Protein AF-B0SQ28-F1 (afdb_monomer)

pLDDT: mean 72.91, std 12.64, range [40.41, 92.75]

InterPro domains:
  IPR021279 Protein of unknown function DUF2721 [PF11026] (33-147)

Secondary structure (DSSP, 8-state):
---S-HHHHHHHHHHHHHHHHHHHHHHHHHHHHHHHHHHHHHHHHHHHHHHHHHHHHHHHHHHHHHHHH--HHHHHHHHHHHHHHHHHHHHHHHHHHHHHHHHHHHHHTTT-HHHHHHHHHHHHHHHHHHHHHHHHHHHHHHHHHHHHHHHHHSS------

Sequence (161 aa):
MLKPTHIHFHNAIESIHHFLTSEQTLDHLTYNIPGLLFPAISLLMLGFTNRFFGLASLSRQLLAEYETSKSEVLAKQIHNLRFRISLILYSQSAGIFSLILCTCSLGMIPIYNLVAWIFFAISLFCMVVSLILALIEIHLSVNALDIETKSILESPTEIKS

Mean predicted aligned error: 13.81 Å

Foldseek 3Di:
DDDPDVPVVVVVVVVVVVVVVVVVVVVVVLVCVVVVVVVVLVVVVVVLVVVLVVLVVVLVVLVVVCVVPVDPVSVVLNVLSVVLSVLSVQLNVLLVVLVVLLVVLSVCCVPDVVVSVVSPVVSVVSNVVSVVSVVVSVVSVVVSVVVVVCVVVPPPPPPDD

Nearest PDB structures (foldseek):
  7jh6-assembly4_D  TM=5.920E-01  e=4.881E+00  synthetic construct
  5i6r-assembly1_A-2  TM=5.207E-01  e=5.797E+00  Homo sapiens
  5i6j-assembly1_A-2  TM=4.792E-01  e=6.139E+00  Homo sapiens
  8to0-assembly1_z4  TM=2.634E-01  e=5.797E+00  Mus musculus

Organism: Leptospira biflexa serovar Patoc (strain Patoc 1 / ATCC 23582 / Paris) (NCBI:txid456481)

Solvent-accessible surface area (backbone atoms only — not comparable to full-atom values): 8671 Å² total; per-residue (Å²): 142,84,78,94,64,68,62,66,55,52,54,51,50,53,52,50,51,54,51,55,50,54,53,54,52,53,55,52,48,64,64,39,48,66,69,52,46,55,58,51,52,50,51,52,51,49,57,54,48,55,51,50,52,53,52,53,51,50,49,51,52,52,48,58,52,28,77,73,65,68,43,71,66,47,54,53,51,49,53,54,51,52,54,50,54,50,45,53,51,52,19,49,54,35,36,53,50,14,52,50,36,35,52,51,16,64,72,30,45,90,79,40,52,72,60,14,54,52,35,36,52,53,12,52,52,37,34,52,53,15,51,51,42,46,51,54,44,50,55,53,52,53,53,54,50,54,53,53,52,46,57,63,72,67,50,70,78,78,73,88,125

Structure (mmCIF, N/CA/C/O backbone):
data_AF-B0SQ28-F1
#
_entry.id   AF-B0SQ28-F1
#
loop_
_atom_site.group_PDB
_atom_site.id
_atom_site.type_symbol
_atom_site.label_atom_id
_atom_site.label_alt_id
_atom_site.label_comp_id
_atom_site.label_asym_id
_atom_site.label_entity_id
_atom_site.label_seq_id
_atom_site.pdbx_PDB_ins_code
_atom_site.Cartn_x
_atom_site.Cartn_y
_atom_site.Cartn_z
_atom_site.occupancy
_atom_site.B_iso_or_equiv
_atom_site.auth_seq_id
_atom_site.auth_comp_id
_atom_site.auth_asym_id
_atom_site.auth_atom_id
_atom_site.pdbx_PDB_model_num
ATOM 1 N N . MET A 1 1 ? 2.457 37.156 -63.501 1.00 44.75 1 MET A N 1
ATOM 2 C CA . MET A 1 1 ? 2.534 35.681 -63.387 1.00 44.75 1 MET A CA 1
ATOM 3 C C . MET A 1 1 ? 3.897 35.303 -62.812 1.00 44.75 1 MET A C 1
ATOM 5 O O . MET A 1 1 ? 4.851 35.222 -63.570 1.00 44.75 1 MET A O 1
ATOM 9 N N . LEU A 1 2 ? 4.026 35.137 -61.490 1.00 43.22 2 LEU A N 1
ATOM 10 C CA . LEU A 1 2 ? 5.277 34.712 -60.841 1.00 43.22 2 LEU A CA 1
ATOM 11 C C . LEU A 1 2 ? 5.000 33.554 -59.865 1.00 43.22 2 LEU A C 1
ATOM 13 O O . LEU A 1 2 ? 4.453 33.736 -58.788 1.00 43.22 2 LEU A O 1
ATOM 17 N N . LYS A 1 3 ? 5.326 32.369 -60.390 1.00 44.06 3 LYS A N 1
ATOM 18 C CA . LYS A 1 3 ? 5.727 31.065 -59.832 1.00 44.06 3 LYS A CA 1
ATOM 19 C C . LYS A 1 3 ? 5.296 30.618 -58.406 1.00 44.06 3 LYS A C 1
ATOM 21 O O . LYS A 1 3 ? 5.698 31.228 -57.419 1.00 44.06 3 LYS A O 1
ATOM 26 N N . PRO A 1 4 ? 4.650 29.436 -58.278 1.00 51.38 4 PRO A N 1
ATOM 27 C CA . PRO A 1 4 ? 4.255 28.806 -57.015 1.00 51.38 4 PRO A CA 1
ATOM 28 C C . PRO A 1 4 ? 5.369 27.889 -56.467 1.00 51.38 4 PRO A C 1
ATOM 30 O O . PRO A 1 4 ? 5.210 26.675 -56.403 1.00 51.38 4 PRO A O 1
ATOM 33 N N . THR A 1 5 ? 6.543 28.431 -56.131 1.00 54.91 5 THR A N 1
ATOM 34 C CA . THR A 1 5 ? 7.692 27.604 -55.671 1.00 54.91 5 THR A CA 1
ATOM 35 C C . THR A 1 5 ? 8.062 27.832 -54.201 1.00 54.91 5 THR A C 1
ATOM 37 O O . THR A 1 5 ? 8.681 26.970 -53.589 1.00 54.91 5 THR A O 1
ATOM 40 N N . HIS A 1 6 ? 7.613 28.930 -53.585 1.00 53.38 6 HIS A N 1
ATOM 41 C CA . HIS A 1 6 ? 7.907 29.227 -52.175 1.00 53.38 6 HIS A CA 1
ATOM 42 C C . HIS A 1 6 ? 7.029 28.467 -51.163 1.00 53.38 6 HIS A C 1
ATOM 44 O O . HIS A 1 6 ? 7.444 28.281 -50.023 1.00 53.38 6 HIS A O 1
ATOM 50 N N . ILE A 1 7 ? 5.843 27.997 -51.567 1.00 56.00 7 ILE A N 1
ATOM 51 C CA . ILE A 1 7 ? 4.869 27.369 -50.653 1.00 56.00 7 ILE A CA 1
ATOM 52 C C . ILE A 1 7 ? 5.274 25.924 -50.310 1.00 56.00 7 ILE A C 1
ATOM 54 O O . ILE A 1 7 ? 5.192 25.509 -49.159 1.00 56.00 7 ILE A O 1
ATOM 58 N N . HIS A 1 8 ? 5.797 25.165 -51.278 1.00 53.38 8 HIS A N 1
ATOM 59 C CA . HIS A 1 8 ? 6.186 23.766 -51.054 1.00 53.38 8 HIS A CA 1
ATOM 60 C C . HIS A 1 8 ? 7.422 23.606 -50.153 1.00 53.38 8 HIS A C 1
ATOM 62 O O . HIS A 1 8 ? 7.521 22.617 -49.434 1.00 53.38 8 HIS A O 1
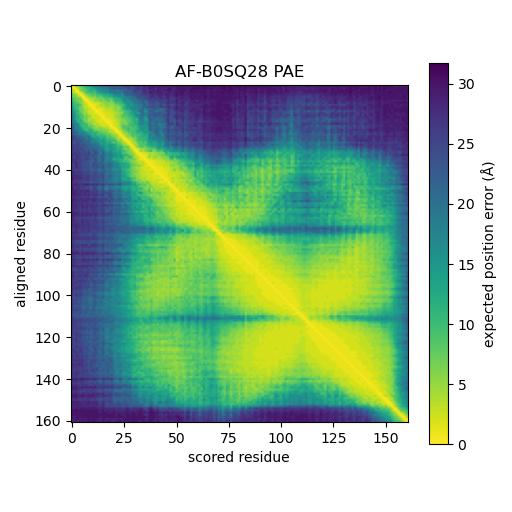ATOM 68 N N . PHE A 1 9 ? 8.341 24.577 -50.153 1.00 56.38 9 PHE A N 1
ATOM 69 C CA . PHE A 1 9 ? 9.532 24.546 -49.295 1.00 56.38 9 PHE A CA 1
ATOM 70 C C . PHE A 1 9 ? 9.202 24.905 -47.839 1.00 56.38 9 PHE A C 1
ATOM 72 O O . PHE A 1 9 ? 9.719 24.284 -46.915 1.00 56.38 9 PHE A O 1
ATOM 79 N N . HIS A 1 10 ? 8.285 25.855 -47.631 1.00 56.75 10 HIS A N 1
ATOM 80 C CA . HIS A 1 10 ? 7.817 26.237 -46.299 1.00 56.75 10 HIS A CA 1
ATOM 81 C C . HIS A 1 10 ? 7.076 25.085 -45.600 1.00 56.75 10 HIS A C 1
ATOM 83 O O . HIS A 1 10 ? 7.402 24.745 -44.466 1.00 56.75 10 HIS A O 1
ATOM 89 N N . ASN A 1 11 ? 6.185 24.394 -46.321 1.00 56.28 11 ASN A N 1
ATOM 90 C CA . ASN A 1 11 ? 5.445 23.244 -45.788 1.00 56.28 11 ASN A CA 1
ATOM 91 C C . ASN A 1 11 ? 6.359 22.042 -45.469 1.00 56.28 11 ASN A C 1
ATOM 93 O O . ASN A 1 11 ? 6.089 21.279 -44.541 1.00 56.28 11 ASN A O 1
ATOM 97 N N . ALA A 1 12 ? 7.452 21.868 -46.222 1.00 55.78 12 ALA A N 1
ATOM 98 C CA . ALA A 1 12 ? 8.451 20.835 -45.950 1.00 55.78 12 ALA A CA 1
ATOM 99 C C . ALA A 1 12 ? 9.264 21.141 -44.679 1.00 55.78 12 ALA A C 1
ATOM 101 O O . ALA A 1 12 ? 9.524 20.233 -43.893 1.00 55.78 12 ALA A O 1
ATOM 102 N N . ILE A 1 13 ? 9.611 22.412 -44.437 1.00 60.97 13 ILE A N 1
ATOM 103 C CA . ILE A 1 13 ? 10.293 22.842 -43.206 1.00 60.97 13 ILE A CA 1
ATOM 104 C C . ILE A 1 13 ? 9.373 22.724 -41.985 1.00 60.97 13 ILE A C 1
ATOM 106 O O . ILE A 1 13 ? 9.823 22.226 -40.955 1.00 60.97 13 ILE A O 1
ATOM 110 N N . GLU A 1 14 ? 8.092 23.092 -42.090 1.00 66.62 14 GLU A N 1
ATOM 111 C CA . GLU A 1 14 ? 7.127 22.860 -41.002 1.00 66.62 14 GLU A CA 1
ATOM 112 C C . GLU A 1 14 ? 6.936 21.369 -40.709 1.00 66.62 14 GLU A C 1
ATOM 114 O O . GLU A 1 14 ? 6.888 20.981 -39.545 1.00 66.62 14 GLU A O 1
ATOM 119 N N . SER A 1 15 ? 6.908 20.515 -41.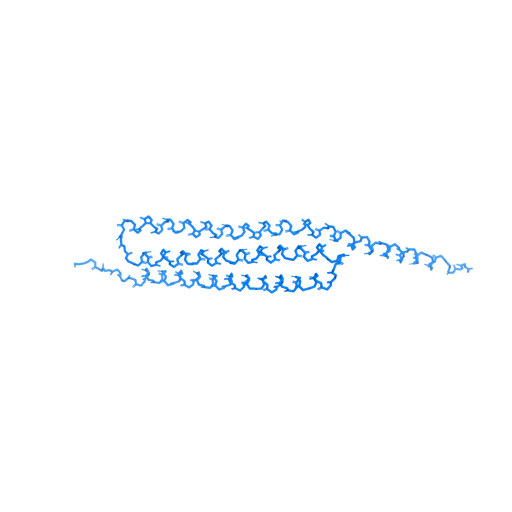737 1.00 59.00 15 SER A N 1
ATOM 120 C CA . SER A 1 15 ? 6.810 19.060 -41.552 1.00 59.00 15 SER A CA 1
ATOM 121 C C . SER A 1 15 ? 8.048 18.482 -40.856 1.00 59.00 15 SER A C 1
ATOM 123 O O . SER A 1 15 ? 7.910 17.621 -39.993 1.00 59.00 15 SER A O 1
ATOM 125 N N . ILE A 1 16 ? 9.250 18.981 -41.170 1.00 58.84 16 ILE A N 1
ATOM 126 C CA . ILE A 1 16 ? 10.503 18.585 -40.503 1.00 58.84 16 ILE A CA 1
ATOM 127 C C . ILE A 1 16 ? 10.549 19.115 -39.063 1.00 58.84 16 ILE A C 1
ATOM 129 O O . ILE A 1 16 ? 10.948 18.383 -38.163 1.00 58.84 16 ILE A O 1
ATOM 133 N N . HIS A 1 17 ? 10.093 20.345 -38.811 1.00 62.91 17 HIS A N 1
ATOM 134 C CA . HIS A 1 17 ? 9.992 20.901 -37.459 1.00 62.91 17 HIS A CA 1
ATOM 135 C C . HIS A 1 17 ? 8.971 20.131 -36.611 1.00 62.91 17 HIS A C 1
ATOM 137 O O . HIS A 1 17 ? 9.248 19.800 -35.462 1.00 62.91 17 HIS A O 1
ATOM 143 N N . HIS A 1 18 ? 7.817 19.772 -37.177 1.00 58.72 18 HIS A N 1
ATOM 144 C CA . HIS A 1 18 ? 6.808 18.947 -36.512 1.00 58.72 18 HIS A CA 1
ATOM 145 C C . HIS A 1 18 ? 7.320 17.519 -36.250 1.00 58.72 18 HIS A C 1
ATOM 147 O O . HIS A 1 18 ? 7.052 16.962 -35.188 1.00 58.72 18 HIS A O 1
ATOM 153 N N . PHE A 1 19 ? 8.114 16.951 -37.166 1.00 56.38 19 PHE A N 1
ATOM 154 C CA . PHE A 1 19 ? 8.765 15.647 -36.998 1.00 56.38 19 PHE A CA 1
ATOM 155 C C . PHE A 1 19 ? 9.840 15.676 -35.891 1.00 56.38 19 PHE A C 1
ATOM 157 O O . PHE A 1 19 ? 9.815 14.834 -34.995 1.00 56.38 19 PHE A O 1
ATOM 164 N N . LEU A 1 20 ? 10.699 16.704 -35.866 1.00 59.19 20 LEU A N 1
ATOM 165 C CA . LEU A 1 20 ? 11.704 16.922 -34.813 1.00 59.19 20 LEU A CA 1
ATOM 166 C C . LEU A 1 20 ? 11.066 17.209 -33.440 1.00 59.19 20 LEU A C 1
ATOM 168 O O . LEU A 1 20 ? 11.542 16.714 -32.423 1.00 59.19 20 LEU A O 1
ATOM 172 N N . THR A 1 21 ? 9.950 17.948 -33.403 1.00 59.72 21 THR A N 1
ATOM 173 C CA . THR A 1 21 ? 9.202 18.215 -32.159 1.00 59.72 21 THR A CA 1
ATOM 174 C C . THR A 1 21 ? 8.523 16.945 -31.638 1.00 59.72 21 THR A C 1
ATOM 176 O O . THR A 1 21 ? 8.490 16.732 -30.430 1.00 59.72 21 THR A O 1
ATOM 179 N N . SER A 1 22 ? 8.026 16.072 -32.526 1.00 57.56 22 SER A N 1
ATOM 180 C CA . SER A 1 22 ? 7.385 14.810 -32.131 1.00 57.56 22 SER A CA 1
ATOM 181 C C . SER A 1 22 ? 8.356 13.793 -31.512 1.00 57.56 22 SER A C 1
ATOM 183 O O . SER A 1 22 ? 8.000 13.163 -30.515 1.00 57.56 22 SER A O 1
ATOM 185 N N . GLU A 1 23 ? 9.599 13.700 -32.004 1.00 51.88 23 GLU A N 1
ATOM 186 C CA . GLU A 1 23 ? 10.660 12.904 -31.357 1.00 51.88 23 GLU A CA 1
ATOM 187 C C . GLU A 1 23 ? 11.074 13.510 -30.006 1.00 51.88 23 GLU A C 1
ATOM 189 O O . GLU A 1 23 ? 11.107 12.813 -28.992 1.00 51.88 23 GLU A O 1
ATOM 194 N N . GLN A 1 24 ? 11.260 14.833 -29.937 1.00 50.91 24 GLN A N 1
ATOM 195 C CA . GLN A 1 24 ? 11.687 15.509 -28.708 1.00 50.91 24 GLN A CA 1
ATOM 196 C C . GLN A 1 24 ? 10.616 15.485 -27.595 1.00 50.91 24 GLN A C 1
ATOM 198 O O . GLN A 1 24 ? 10.948 15.465 -26.405 1.00 50.91 24 GLN A O 1
ATOM 203 N N . THR A 1 25 ? 9.322 15.431 -27.944 1.00 53.03 25 THR A N 1
ATOM 204 C CA . THR A 1 25 ? 8.243 15.192 -26.967 1.00 53.03 25 THR A CA 1
ATOM 205 C C . THR A 1 25 ? 8.253 13.775 -26.396 1.00 53.03 25 THR A C 1
ATOM 207 O O . THR A 1 25 ? 7.900 13.598 -25.227 1.00 53.03 25 THR A O 1
ATOM 210 N N . LEU A 1 26 ? 8.678 12.777 -27.178 1.00 53.56 26 LEU A N 1
ATOM 211 C CA . LEU A 1 26 ? 8.753 11.381 -26.742 1.00 53.56 26 LEU A CA 1
ATOM 212 C C . LEU A 1 26 ? 9.904 11.175 -25.736 1.00 53.56 26 LEU A C 1
ATOM 214 O O . LEU A 1 26 ? 9.734 10.487 -24.724 1.00 53.56 26 LEU A O 1
ATOM 218 N N . ASP A 1 27 ? 11.030 11.858 -25.952 1.00 55.06 27 ASP A N 1
ATOM 219 C CA . ASP A 1 27 ? 12.196 11.840 -25.057 1.00 55.06 27 ASP A CA 1
ATOM 220 C C . ASP A 1 27 ? 11.929 12.561 -23.726 1.00 55.06 27 ASP A C 1
ATOM 222 O O . ASP A 1 27 ? 12.255 12.049 -22.648 1.00 55.06 27 ASP A O 1
ATOM 226 N N . HIS A 1 28 ? 11.252 13.716 -23.766 1.00 51.19 28 HIS A N 1
ATOM 227 C CA . HIS A 1 28 ? 10.824 14.420 -22.553 1.00 51.19 28 HIS A CA 1
ATOM 228 C C . HIS A 1 28 ? 9.802 13.616 -21.738 1.00 51.19 28 HIS A C 1
ATOM 230 O O . HIS A 1 28 ? 9.871 13.619 -20.507 1.00 51.19 28 HIS A O 1
ATOM 236 N N . LEU A 1 29 ? 8.863 12.911 -22.384 1.00 54.41 29 LEU A N 1
ATOM 237 C CA . LEU A 1 29 ? 7.926 12.031 -21.676 1.00 54.41 29 LEU A CA 1
ATOM 238 C C . LEU A 1 29 ? 8.665 10.884 -20.976 1.00 54.41 29 LEU A C 1
ATOM 240 O O . LEU A 1 29 ? 8.390 10.606 -19.811 1.00 54.41 29 LEU A O 1
ATOM 244 N N . THR A 1 30 ? 9.631 10.264 -21.657 1.00 54.69 30 THR A N 1
ATOM 245 C CA . THR A 1 30 ? 10.391 9.116 -21.138 1.00 54.69 30 THR A CA 1
ATOM 246 C C . THR A 1 30 ? 11.188 9.470 -19.877 1.00 54.69 30 THR A C 1
ATOM 248 O O . THR A 1 30 ? 11.191 8.695 -18.920 1.00 54.69 30 THR A O 1
ATOM 251 N N . TYR A 1 31 ? 11.789 10.665 -19.815 1.00 55.06 31 TYR A N 1
ATOM 252 C CA . TYR A 1 31 ? 12.486 11.143 -18.611 1.00 55.06 31 TYR A CA 1
ATOM 253 C C . TYR A 1 31 ? 11.531 11.605 -17.496 1.00 55.06 31 TYR A C 1
ATOM 255 O O . TYR A 1 31 ? 11.841 11.484 -16.310 1.00 55.06 31 TYR A O 1
ATOM 263 N N . ASN A 1 32 ? 10.344 12.107 -17.847 1.00 58.12 32 ASN A N 1
ATOM 264 C CA . ASN A 1 32 ? 9.379 12.605 -16.867 1.00 58.12 32 ASN A CA 1
ATOM 265 C C . ASN A 1 32 ? 8.595 11.490 -16.157 1.00 58.12 32 ASN A C 1
ATOM 267 O O . ASN A 1 32 ? 8.169 11.698 -15.023 1.00 58.12 32 ASN A O 1
ATOM 271 N N . ILE A 1 33 ? 8.423 10.307 -16.764 1.00 67.12 33 ILE A N 1
ATOM 272 C CA . ILE A 1 33 ? 7.719 9.164 -16.147 1.00 67.12 33 ILE A CA 1
ATOM 273 C C . ILE A 1 33 ? 8.257 8.818 -14.742 1.00 67.12 33 ILE A C 1
ATOM 275 O O . ILE A 1 33 ? 7.448 8.773 -13.811 1.00 67.12 33 ILE A O 1
ATOM 279 N N . PRO A 1 34 ? 9.574 8.635 -14.509 1.00 64.38 34 PRO A N 1
ATOM 280 C CA . PRO A 1 34 ? 10.089 8.415 -13.154 1.00 64.38 34 PRO A CA 1
ATOM 281 C C . PRO A 1 34 ? 9.853 9.617 -12.219 1.00 64.38 34 PRO A C 1
ATOM 283 O O . PRO A 1 34 ? 9.552 9.423 -11.040 1.00 64.38 34 PRO A O 1
ATOM 286 N N . GLY A 1 35 ? 9.902 10.847 -12.745 1.00 67.69 35 GLY A N 1
ATOM 287 C CA . GLY A 1 35 ? 9.580 12.073 -12.001 1.00 67.69 35 GLY A CA 1
ATOM 288 C C . GLY A 1 35 ? 8.100 12.207 -11.608 1.00 67.69 35 GLY A C 1
ATOM 289 O O . GLY A 1 35 ? 7.794 12.848 -10.607 1.00 67.69 35 GLY A O 1
ATOM 290 N N . LEU A 1 36 ? 7.189 11.568 -12.348 1.00 66.31 36 LEU A N 1
ATOM 291 C CA . LEU A 1 36 ? 5.745 11.512 -12.081 1.00 66.31 36 LEU A CA 1
ATOM 292 C C . LEU A 1 36 ? 5.354 10.338 -11.169 1.00 66.31 36 LEU A C 1
ATOM 294 O O . LEU A 1 36 ? 4.417 10.456 -10.378 1.00 66.31 36 LEU A O 1
ATOM 298 N N . LEU A 1 37 ? 6.080 9.218 -11.235 1.00 67.75 37 LEU A N 1
ATOM 299 C CA . LEU A 1 37 ? 5.819 8.044 -10.400 1.00 67.75 37 LEU A CA 1
ATOM 300 C C . LEU A 1 37 ? 6.103 8.316 -8.921 1.00 67.75 37 LEU A C 1
ATOM 302 O O . LEU A 1 37 ? 5.293 7.958 -8.071 1.00 67.75 37 LEU A O 1
ATOM 306 N N . PHE A 1 38 ? 7.205 8.992 -8.592 1.00 66.81 38 PHE A N 1
ATOM 307 C CA . PHE A 1 38 ? 7.558 9.283 -7.199 1.00 66.81 38 PHE A CA 1
ATOM 308 C C . PHE A 1 38 ? 6.472 10.068 -6.421 1.00 66.81 38 PHE A C 1
ATOM 310 O O . PHE A 1 38 ? 6.071 9.623 -5.336 1.00 66.81 38 PHE A O 1
ATOM 317 N N . PRO A 1 39 ? 5.928 11.188 -6.943 1.00 69.06 39 PRO A N 1
ATOM 318 C CA . PRO A 1 39 ? 4.831 11.891 -6.287 1.00 69.06 39 PRO A CA 1
ATOM 319 C C . PRO A 1 39 ? 3.523 11.091 -6.293 1.00 69.06 39 PRO A C 1
ATOM 321 O O . PRO A 1 39 ? 2.824 11.105 -5.282 1.00 69.06 39 PRO A O 1
ATOM 324 N N . ALA A 1 40 ? 3.205 10.343 -7.357 1.00 70.50 40 ALA A N 1
ATOM 325 C CA . ALA A 1 40 ? 2.002 9.506 -7.400 1.00 70.50 40 ALA A CA 1
ATOM 326 C C . ALA A 1 40 ? 2.027 8.390 -6.339 1.00 70.50 40 ALA A C 1
ATOM 328 O O . ALA A 1 40 ? 1.038 8.184 -5.637 1.00 70.50 40 ALA A O 1
ATOM 329 N N . ILE A 1 41 ? 3.172 7.719 -6.169 1.00 72.94 41 ILE A N 1
ATOM 330 C CA . ILE A 1 41 ? 3.378 6.687 -5.143 1.00 72.94 41 ILE A CA 1
ATOM 331 C C . ILE A 1 41 ? 3.283 7.307 -3.747 1.00 72.94 41 ILE A C 1
ATOM 333 O O . ILE A 1 41 ? 2.631 6.740 -2.874 1.00 72.94 41 ILE A O 1
ATOM 337 N N . SER A 1 42 ? 3.862 8.493 -3.545 1.00 73.62 42 SER A N 1
ATOM 338 C CA . SER A 1 42 ? 3.785 9.223 -2.273 1.00 73.62 42 SER A CA 1
ATOM 339 C C . SER A 1 42 ? 2.349 9.629 -1.917 1.00 73.62 42 SER A C 1
ATOM 341 O O . SER A 1 42 ? 1.940 9.492 -0.765 1.00 73.62 42 SER A O 1
ATOM 343 N N . LEU A 1 43 ? 1.550 10.057 -2.901 1.00 73.81 43 LEU A N 1
ATOM 344 C CA . LEU A 1 43 ? 0.125 10.365 -2.723 1.00 73.81 43 LEU A CA 1
ATOM 345 C C . LEU A 1 43 ? -0.694 9.112 -2.388 1.00 73.81 43 LEU A C 1
ATOM 347 O O . LEU A 1 43 ? -1.544 9.143 -1.498 1.00 73.81 43 LEU A O 1
ATOM 351 N N . LEU A 1 44 ? -0.399 7.998 -3.064 1.00 69.44 44 LEU A N 1
ATOM 352 C CA . LEU A 1 44 ? -0.979 6.686 -2.778 1.00 69.44 44 LEU A CA 1
ATOM 353 C C . LEU A 1 44 ? -0.673 6.257 -1.337 1.00 69.44 44 LEU A C 1
ATOM 355 O O . LEU A 1 44 ? -1.584 5.923 -0.580 1.00 69.44 44 LEU A O 1
ATOM 359 N N . MET A 1 45 ? 0.598 6.335 -0.926 1.00 71.88 45 MET A N 1
ATOM 360 C CA . MET A 1 45 ? 1.022 6.053 0.448 1.00 71.88 45 MET A CA 1
ATOM 361 C C . MET A 1 45 ? 0.310 6.956 1.454 1.00 71.88 45 MET A C 1
ATOM 363 O O . MET A 1 45 ? -0.130 6.458 2.488 1.00 71.88 45 MET A O 1
ATOM 367 N N . LEU A 1 46 ? 0.147 8.249 1.161 1.00 73.19 46 LEU A N 1
ATOM 368 C CA . LEU A 1 46 ? -0.527 9.197 2.050 1.00 73.19 46 LEU A CA 1
ATOM 369 C C . LEU A 1 46 ? -2.006 8.843 2.257 1.00 73.19 46 LEU A C 1
ATOM 371 O O . LEU A 1 46 ? -2.480 8.852 3.391 1.00 73.19 46 LEU A O 1
ATOM 375 N N . GLY A 1 47 ? -2.724 8.462 1.197 1.00 69.25 47 GLY A N 1
ATOM 376 C CA . GLY A 1 47 ? -4.124 8.033 1.296 1.00 69.25 47 GLY A CA 1
ATOM 377 C C . GLY A 1 47 ? -4.308 6.806 2.195 1.00 69.25 47 GLY A C 1
ATOM 378 O O . GLY A 1 47 ? -5.170 6.789 3.078 1.00 69.25 47 GLY A O 1
ATOM 379 N N . PHE A 1 48 ? -3.446 5.802 2.037 1.00 65.06 48 PHE A N 1
ATOM 380 C CA . PHE A 1 48 ? -3.482 4.594 2.863 1.00 65.06 48 PHE A CA 1
ATOM 381 C C . PHE A 1 48 ? -2.985 4.824 4.294 1.00 65.06 48 PHE A C 1
ATOM 383 O O . PHE A 1 48 ? -3.550 4.275 5.241 1.00 65.06 48 PHE A O 1
ATOM 390 N N . THR A 1 49 ? -1.994 5.697 4.469 1.00 69.94 49 THR A N 1
ATOM 391 C CA . THR A 1 49 ? -1.482 6.113 5.780 1.00 69.94 49 THR A CA 1
ATOM 392 C C . THR A 1 49 ? -2.550 6.869 6.570 1.00 69.94 49 THR A C 1
ATOM 394 O O . THR A 1 49 ? -2.772 6.569 7.742 1.00 69.94 49 THR A O 1
ATOM 397 N N . ASN A 1 50 ? -3.293 7.773 5.925 1.00 73.06 50 ASN A N 1
ATOM 398 C CA . ASN A 1 50 ? -4.406 8.494 6.550 1.00 73.06 50 ASN A CA 1
ATOM 399 C C . ASN A 1 50 ? -5.505 7.537 7.033 1.00 73.06 50 ASN A C 1
ATOM 401 O O . ASN A 1 50 ? -6.011 7.676 8.148 1.00 73.06 50 ASN A O 1
ATOM 405 N N . ARG A 1 51 ? -5.839 6.519 6.232 1.00 76.56 51 ARG A N 1
ATOM 406 C CA . ARG A 1 51 ? -6.831 5.507 6.612 1.00 76.56 51 ARG A CA 1
ATOM 407 C C . ARG A 1 51 ? -6.350 4.600 7.745 1.00 76.56 51 ARG A C 1
ATOM 409 O O . ARG A 1 51 ? -7.122 4.294 8.653 1.00 76.56 51 ARG A O 1
ATOM 416 N N . PHE A 1 52 ? -5.078 4.212 7.723 1.00 72.62 52 PHE A N 1
ATOM 417 C CA . PHE A 1 52 ? -4.447 3.464 8.806 1.00 72.62 52 PHE A CA 1
ATOM 418 C C . PHE A 1 52 ? -4.486 4.244 10.125 1.00 72.62 52 PHE A C 1
ATOM 420 O O . PHE A 1 52 ? -4.919 3.699 11.140 1.00 72.62 52 PHE A O 1
ATOM 427 N N . PHE A 1 53 ? -4.101 5.524 10.114 1.00 68.12 53 PHE A N 1
ATOM 428 C CA . PHE A 1 53 ? -4.133 6.360 11.315 1.00 68.12 53 PHE A CA 1
ATOM 429 C C . PHE A 1 53 ? -5.552 6.544 11.859 1.00 68.12 53 PHE A C 1
ATOM 431 O O . PHE A 1 53 ? -5.743 6.448 13.072 1.00 68.12 53 PHE A O 1
ATOM 438 N N . GLY A 1 54 ? -6.548 6.723 10.985 1.00 74.62 54 GLY A N 1
ATOM 439 C CA . GLY A 1 54 ? -7.954 6.791 11.390 1.00 74.62 54 GLY A CA 1
ATOM 440 C C . GLY A 1 54 ? -8.421 5.527 12.120 1.00 74.62 54 GLY A C 1
ATOM 441 O O . GLY A 1 54 ? -8.965 5.610 13.221 1.00 74.62 54 GLY A O 1
ATOM 442 N N . LEU A 1 55 ? -8.138 4.345 11.564 1.00 70.75 55 LEU A N 1
ATOM 443 C CA . LEU A 1 55 ? -8.520 3.065 12.177 1.00 70.75 55 LEU A CA 1
ATOM 444 C C . LEU A 1 55 ? -7.711 2.747 13.440 1.00 70.75 55 LEU A C 1
ATOM 446 O O . LEU A 1 55 ? -8.251 2.174 14.383 1.00 70.75 55 LEU A O 1
ATOM 450 N N . ALA A 1 56 ? -6.438 3.139 13.498 1.00 69.25 56 ALA A N 1
ATOM 451 C CA . ALA A 1 56 ? -5.614 2.991 14.695 1.00 69.25 56 ALA A CA 1
ATOM 452 C C . ALA A 1 56 ? -6.108 3.889 15.840 1.00 69.25 56 ALA A C 1
ATOM 454 O O . ALA A 1 56 ? -6.115 3.461 16.995 1.00 69.25 56 ALA A O 1
ATOM 455 N N . SER A 1 57 ? -6.549 5.112 15.527 1.00 73.69 57 SER A N 1
ATOM 456 C CA . SER A 1 57 ? -7.163 6.018 16.501 1.00 73.69 57 SER A CA 1
ATOM 457 C C . SER A 1 57 ? -8.470 5.441 17.041 1.00 73.69 57 SER A C 1
ATOM 459 O O . SER A 1 57 ? -8.637 5.349 18.256 1.00 73.69 57 SER A O 1
ATOM 461 N N . LEU A 1 58 ? -9.344 4.963 16.149 1.00 75.94 58 LEU A N 1
ATOM 462 C CA . LEU A 1 58 ? -10.590 4.292 16.523 1.00 75.94 58 LEU A CA 1
ATOM 463 C C . LEU A 1 58 ? -10.314 3.053 17.390 1.00 75.94 58 LEU A C 1
ATOM 465 O O . LEU A 1 58 ? -10.913 2.884 18.446 1.00 75.94 58 LEU A O 1
ATOM 469 N N . SER A 1 59 ? -9.324 2.234 17.023 1.00 71.00 59 SER A N 1
ATOM 470 C CA . SER A 1 59 ? -8.946 1.046 17.798 1.00 71.00 59 SER A CA 1
ATOM 471 C C . SER A 1 59 ? -8.486 1.373 19.213 1.00 71.00 59 SER A C 1
ATOM 473 O O . SER A 1 59 ? -8.737 0.579 20.116 1.00 71.00 59 SER A O 1
ATOM 475 N N . ARG A 1 60 ? -7.797 2.500 19.415 1.00 79.88 60 ARG A N 1
ATOM 476 C CA . ARG A 1 60 ? -7.378 2.948 20.750 1.00 79.88 60 ARG A CA 1
ATOM 477 C C . ARG A 1 60 ? -8.559 3.468 21.564 1.00 79.88 60 ARG A C 1
ATOM 479 O O . ARG A 1 60 ? -8.616 3.195 22.757 1.00 79.88 60 ARG A O 1
ATOM 486 N N . GLN A 1 61 ? -9.496 4.165 20.922 1.00 80.00 61 GLN A N 1
ATOM 487 C CA . GLN A 1 61 ? -10.717 4.650 21.566 1.00 80.00 61 GLN A CA 1
ATOM 488 C C . GLN A 1 61 ? -11.589 3.487 22.059 1.00 80.00 61 GLN A C 1
ATOM 490 O O . GLN A 1 61 ? -11.915 3.443 23.242 1.00 80.00 61 GLN A O 1
ATOM 495 N N . LEU A 1 62 ? -11.861 2.498 21.197 1.00 74.94 62 LEU A N 1
ATOM 496 C CA . LEU A 1 62 ? -12.612 1.297 21.583 1.00 74.94 62 LEU A CA 1
ATOM 497 C C . LEU A 1 62 ? -11.906 0.515 22.701 1.00 74.94 62 LEU A C 1
ATOM 499 O O . LEU A 1 62 ? -12.563 -0.030 23.582 1.00 74.94 62 LEU A O 1
ATOM 503 N N . LEU A 1 63 ? -10.569 0.457 22.689 1.00 77.75 63 LEU A N 1
ATOM 504 C CA . LEU A 1 63 ? -9.808 -0.231 23.734 1.00 77.75 63 LEU A CA 1
ATOM 505 C C . LEU A 1 63 ? -9.936 0.464 25.099 1.00 77.75 63 LEU A C 1
ATOM 507 O O . LEU A 1 63 ? -10.145 -0.218 26.099 1.00 77.75 63 LEU A O 1
ATOM 511 N N . ALA A 1 64 ? -9.874 1.798 25.141 1.00 81.19 64 ALA A N 1
ATOM 512 C CA . ALA A 1 64 ? -10.076 2.566 26.373 1.00 81.19 64 ALA A CA 1
ATOM 513 C C . ALA A 1 64 ? -11.499 2.387 26.941 1.00 81.19 64 ALA A C 1
ATOM 515 O O . ALA A 1 64 ? -11.700 2.258 28.151 1.00 81.19 64 ALA A O 1
ATOM 516 N N . GLU A 1 65 ? -12.498 2.313 26.064 1.00 76.19 65 GLU A N 1
ATOM 517 C CA . GLU A 1 65 ? -13.891 2.079 26.451 1.00 76.19 65 GLU A CA 1
ATOM 518 C C . GLU A 1 65 ? -14.141 0.623 26.899 1.00 76.19 65 GLU A C 1
ATOM 520 O O . GLU A 1 65 ? -14.958 0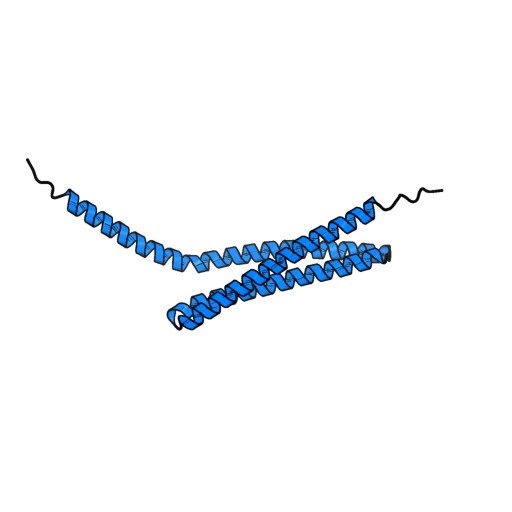.360 27.790 1.00 76.19 65 GLU A O 1
ATOM 525 N N . TYR A 1 66 ? -13.367 -0.336 26.376 1.00 74.88 66 TYR A N 1
ATOM 526 C CA . TYR A 1 66 ? -13.388 -1.732 26.821 1.00 74.88 66 TYR A CA 1
ATOM 527 C C . TYR A 1 66 ? -12.797 -1.911 28.215 1.00 74.88 66 TYR A C 1
ATOM 529 O O . TYR A 1 66 ? -13.353 -2.668 29.011 1.00 74.88 66 TYR A O 1
ATOM 537 N N . GLU A 1 67 ? -11.725 -1.192 28.551 1.00 75.88 67 GLU A N 1
ATOM 538 C CA . GLU A 1 67 ? -11.160 -1.228 29.906 1.00 75.88 67 GLU A CA 1
ATOM 539 C C . GLU A 1 67 ? -12.164 -0.759 30.969 1.00 75.88 67 GLU A C 1
ATOM 541 O O . GLU A 1 67 ? -12.134 -1.246 32.100 1.00 75.88 67 GLU A O 1
ATOM 546 N N . THR A 1 68 ? -13.095 0.119 30.586 1.00 76.12 68 THR A N 1
ATOM 547 C CA . THR A 1 68 ? -14.111 0.675 31.488 1.00 76.12 68 THR A CA 1
ATOM 548 C C . THR A 1 68 ? -15.373 -0.194 31.560 1.00 76.12 68 THR A C 1
ATOM 550 O O . THR A 1 68 ? -15.895 -0.429 32.647 1.00 76.12 68 THR A O 1
ATOM 553 N N . SER A 1 69 ? -15.868 -0.697 30.423 1.00 75.00 69 SER A N 1
ATOM 554 C CA . SER A 1 69 ? -17.139 -1.444 30.358 1.00 75.00 69 SER A CA 1
ATOM 555 C C . SER A 1 69 ? -16.995 -2.968 30.469 1.00 75.00 69 SER A C 1
ATOM 557 O O . SER A 1 69 ? -17.960 -3.642 30.825 1.00 75.00 69 SER A O 1
ATOM 559 N N . LYS A 1 70 ? -15.823 -3.532 30.129 1.00 74.62 70 LYS A N 1
ATOM 560 C CA . LYS A 1 70 ? -15.578 -4.979 29.933 1.00 74.62 70 LYS A CA 1
ATOM 561 C C . LYS A 1 70 ? -16.639 -5.693 29.080 1.00 74.62 70 LYS A C 1
ATOM 563 O O . LYS A 1 70 ? -16.885 -6.886 29.254 1.00 74.62 70 LYS A O 1
ATOM 568 N N . SER A 1 71 ? -17.266 -4.980 28.146 1.00 76.06 71 SER A N 1
ATOM 569 C CA . SER A 1 71 ? -18.305 -5.544 27.286 1.00 76.06 71 SER A CA 1
ATOM 570 C C . SER A 1 71 ? -17.722 -6.514 26.253 1.00 76.06 71 SER A C 1
ATOM 572 O O . SER A 1 71 ? -16.831 -6.161 25.478 1.00 76.06 71 SER A O 1
ATOM 574 N N . GLU A 1 72 ? -18.267 -7.731 26.182 1.00 74.19 72 GLU A N 1
ATOM 575 C CA . GLU A 1 72 ? -17.877 -8.745 25.190 1.00 74.19 72 GLU A CA 1
ATOM 576 C C . GLU A 1 72 ? -18.113 -8.268 23.740 1.00 74.19 72 GLU A C 1
ATOM 578 O O . GLU A 1 72 ? -17.396 -8.657 22.815 1.00 74.19 72 GLU A O 1
ATOM 583 N N . VAL A 1 73 ? -19.087 -7.374 23.538 1.00 75.19 73 VAL A N 1
ATOM 584 C CA . VAL A 1 73 ? -19.392 -6.761 22.234 1.00 75.19 73 VAL A CA 1
ATOM 585 C C . VAL A 1 73 ? -18.221 -5.900 21.757 1.00 75.19 73 VAL A C 1
ATOM 587 O O . VAL A 1 73 ? -17.802 -5.994 20.603 1.00 75.19 73 VAL A O 1
ATOM 590 N N . LEU A 1 74 ? -17.633 -5.122 22.663 1.00 74.06 74 LEU A N 1
ATOM 591 C CA . LEU A 1 74 ? -16.545 -4.201 22.352 1.00 74.06 74 LEU A CA 1
ATOM 592 C C . LEU A 1 74 ? -15.226 -4.949 22.091 1.00 74.06 74 LEU A C 1
ATOM 594 O O . LEU A 1 74 ? -14.477 -4.596 21.180 1.00 74.06 74 LEU A O 1
ATOM 598 N N . ALA A 1 75 ? -14.994 -6.073 22.781 1.00 76.62 75 ALA A N 1
ATOM 599 C CA . ALA A 1 75 ? -13.894 -6.987 22.456 1.00 76.62 75 ALA A CA 1
ATOM 600 C C . ALA A 1 75 ? -13.992 -7.538 21.018 1.00 76.62 75 ALA A C 1
ATOM 602 O O . ALA A 1 75 ? -12.988 -7.587 20.298 1.00 76.62 75 ALA A O 1
ATOM 603 N N . LYS A 1 76 ? -15.200 -7.917 20.570 1.00 77.56 76 LYS A N 1
ATOM 604 C CA . LYS A 1 76 ? -15.440 -8.387 19.192 1.00 77.56 76 LYS A CA 1
ATOM 605 C C . LYS A 1 76 ? -15.211 -7.280 18.159 1.00 77.56 76 LYS A C 1
ATOM 607 O O . LYS A 1 76 ? -14.610 -7.548 17.117 1.00 77.56 76 LYS A O 1
ATOM 612 N N . GLN A 1 77 ? -15.608 -6.041 18.453 1.00 75.44 77 GLN A N 1
ATOM 613 C CA . GLN A 1 77 ? -15.354 -4.895 17.571 1.00 75.44 77 GLN A CA 1
ATOM 614 C C . GLN A 1 77 ? -13.856 -4.605 17.415 1.00 75.44 77 GLN A C 1
ATOM 616 O O . GLN A 1 77 ? -13.374 -4.465 16.289 1.00 75.44 77 GLN A O 1
ATOM 621 N N . ILE A 1 78 ? -13.094 -4.610 18.517 1.00 80.62 78 ILE A N 1
ATOM 622 C CA . ILE A 1 78 ? -11.632 -4.434 18.484 1.00 80.62 78 ILE A CA 1
ATOM 623 C C . ILE A 1 78 ? -10.983 -5.527 17.628 1.00 80.62 78 ILE A C 1
ATOM 625 O O . ILE A 1 78 ? -10.122 -5.233 16.797 1.00 80.62 78 ILE A O 1
ATOM 629 N N . HIS A 1 79 ? -11.406 -6.785 17.781 1.00 81.38 79 HIS A N 1
ATOM 630 C CA . HIS A 1 79 ? -10.876 -7.886 16.976 1.00 81.38 79 HIS A CA 1
ATOM 631 C C . HIS A 1 79 ? -11.150 -7.692 15.475 1.00 81.38 79 HIS A C 1
ATOM 633 O O . HIS A 1 79 ? -10.232 -7.798 14.657 1.00 81.38 79 HIS A O 1
ATOM 639 N N . ASN A 1 80 ? -12.385 -7.336 15.112 1.00 81.12 80 ASN A N 1
ATOM 640 C CA . ASN A 1 80 ? -12.774 -7.090 13.723 1.00 81.12 80 ASN A CA 1
ATOM 641 C C . ASN A 1 80 ? -12.020 -5.892 13.112 1.00 81.12 80 ASN A C 1
ATOM 643 O O . ASN A 1 80 ? -11.599 -5.916 11.954 1.00 81.12 80 ASN A O 1
ATOM 647 N N . LEU A 1 81 ? -11.774 -4.853 13.912 1.00 80.81 81 LEU A N 1
ATOM 648 C CA . LEU A 1 81 ? -11.005 -3.684 13.497 1.00 80.81 81 LEU A CA 1
ATOM 649 C C . LEU A 1 81 ? -9.531 -4.028 13.233 1.00 80.81 81 LEU A C 1
ATOM 651 O O . LEU A 1 81 ? -8.970 -3.588 12.228 1.00 80.81 81 LEU A O 1
ATOM 655 N N . ARG A 1 82 ? -8.910 -4.874 14.068 1.00 81.31 82 ARG A N 1
ATOM 656 C CA . ARG A 1 82 ? -7.536 -5.361 13.831 1.00 81.31 82 ARG A CA 1
ATOM 657 C C . ARG A 1 82 ? -7.430 -6.194 12.556 1.00 81.31 82 ARG A C 1
ATOM 659 O O . ARG A 1 82 ? -6.454 -6.044 11.822 1.00 81.31 82 ARG A O 1
ATOM 666 N N . PHE A 1 83 ? -8.431 -7.023 12.263 1.00 82.38 83 PHE A N 1
ATOM 667 C CA . PHE A 1 83 ? -8.480 -7.784 11.014 1.00 82.38 83 PHE A CA 1
ATOM 668 C C . PHE A 1 83 ? -8.518 -6.859 9.786 1.00 82.38 83 PHE A C 1
ATOM 670 O O . PHE A 1 83 ? -7.721 -7.022 8.861 1.00 82.38 83 PHE A O 1
ATOM 677 N N . ARG A 1 84 ? -9.361 -5.817 9.816 1.00 83.62 84 ARG A N 1
ATOM 678 C CA . ARG A 1 84 ? -9.428 -4.794 8.755 1.00 83.62 84 ARG A CA 1
ATOM 679 C C . ARG A 1 84 ? -8.101 -4.061 8.564 1.00 83.62 84 ARG A C 1
ATOM 681 O O . ARG A 1 84 ? -7.649 -3.909 7.432 1.00 83.62 84 ARG A O 1
ATOM 688 N N . ILE A 1 85 ? -7.439 -3.674 9.657 1.00 82.19 85 ILE A N 1
ATOM 689 C CA . ILE A 1 85 ? -6.107 -3.049 9.606 1.00 82.19 85 ILE A CA 1
ATOM 690 C C . ILE A 1 85 ? -5.096 -3.976 8.914 1.00 82.19 85 ILE A C 1
ATOM 692 O O . ILE A 1 85 ? -4.304 -3.513 8.094 1.00 82.19 85 ILE A O 1
ATOM 696 N N . SER A 1 86 ? -5.144 -5.283 9.186 1.00 81.81 86 SER A N 1
ATOM 697 C CA . SER A 1 86 ? -4.265 -6.248 8.519 1.00 81.81 86 SER A CA 1
ATOM 698 C C . SER A 1 86 ? -4.520 -6.324 7.010 1.00 81.81 86 SER A C 1
ATOM 700 O O . SER A 1 86 ? -3.560 -6.370 6.244 1.00 81.81 86 SER A O 1
ATOM 702 N N . LEU A 1 87 ? -5.781 -6.288 6.561 1.00 81.69 87 LEU A N 1
ATOM 703 C CA . LEU A 1 87 ? -6.118 -6.261 5.129 1.00 81.69 87 LEU A CA 1
ATOM 704 C C . LEU A 1 87 ? -5.558 -5.017 4.422 1.00 81.69 87 LEU A C 1
ATOM 706 O O . LEU A 1 87 ? -5.032 -5.136 3.315 1.00 81.69 87 LEU A O 1
ATOM 710 N N . ILE A 1 88 ? -5.611 -3.847 5.069 1.00 81.25 88 ILE A N 1
ATOM 711 C CA . ILE A 1 88 ? -5.024 -2.607 4.531 1.00 81.25 88 ILE A CA 1
ATOM 712 C C . ILE A 1 88 ? -3.512 -2.760 4.351 1.00 81.25 88 ILE A C 1
ATOM 714 O O . ILE A 1 88 ? -2.980 -2.391 3.305 1.00 81.25 88 ILE A O 1
ATOM 718 N N . LEU A 1 89 ? -2.823 -3.341 5.339 1.00 83.12 89 LEU A N 1
ATOM 719 C CA . LEU A 1 89 ? -1.382 -3.586 5.254 1.00 83.12 89 LEU A CA 1
ATOM 720 C C . LEU A 1 89 ? -1.040 -4.534 4.098 1.00 83.12 89 LEU A C 1
ATOM 722 O O . LEU A 1 89 ? -0.127 -4.241 3.330 1.00 83.12 89 LEU A O 1
ATOM 726 N N . TYR A 1 90 ? -1.803 -5.615 3.911 1.00 86.00 90 TYR A N 1
ATOM 727 C CA . TYR A 1 90 ? -1.587 -6.542 2.797 1.00 86.00 90 TYR A CA 1
ATOM 728 C C . TYR A 1 90 ? -1.834 -5.898 1.429 1.00 86.00 90 TYR A C 1
ATOM 730 O O . TYR A 1 90 ? -1.022 -6.080 0.520 1.00 86.00 90 TYR A O 1
ATOM 738 N N . SER A 1 91 ? -2.900 -5.103 1.292 1.00 85.50 91 SER A N 1
ATOM 739 C CA . SER A 1 91 ? -3.161 -4.315 0.082 1.00 85.50 91 SER A CA 1
ATOM 740 C C . SER A 1 91 ? -1.979 -3.400 -0.237 1.00 85.50 91 SER A C 1
ATOM 742 O O . SER A 1 91 ? -1.518 -3.361 -1.379 1.00 85.50 91 SER A O 1
ATOM 744 N N . GLN A 1 92 ? -1.446 -2.714 0.779 1.00 82.38 92 GLN A N 1
ATOM 745 C CA . GLN A 1 92 ? -0.333 -1.786 0.622 1.00 82.38 92 GLN A CA 1
ATOM 746 C C . GLN A 1 92 ? 0.959 -2.480 0.222 1.00 82.38 92 GLN A C 1
ATOM 748 O O . GLN A 1 92 ? 1.622 -2.055 -0.722 1.00 82.38 92 GLN A O 1
ATOM 753 N N . SER A 1 93 ? 1.310 -3.562 0.916 1.00 84.31 93 SER A N 1
ATOM 754 C CA . SER A 1 93 ? 2.507 -4.339 0.615 1.00 84.31 93 SER A CA 1
ATOM 755 C C . SER A 1 93 ? 2.452 -4.916 -0.800 1.00 84.31 93 SER A C 1
ATOM 757 O O . SER A 1 93 ? 3.441 -4.814 -1.521 1.00 84.31 93 SER A O 1
ATOM 759 N N . ALA A 1 94 ? 1.300 -5.439 -1.234 1.00 83.25 94 ALA A N 1
ATOM 760 C CA . ALA A 1 94 ? 1.113 -5.927 -2.601 1.00 83.25 94 ALA A CA 1
ATOM 761 C C . ALA A 1 94 ? 1.224 -4.799 -3.645 1.00 83.25 94 ALA A C 1
ATOM 763 O O . ALA A 1 94 ? 1.883 -4.967 -4.670 1.00 83.25 94 ALA A O 1
ATOM 764 N N . GLY A 1 95 ? 0.649 -3.626 -3.360 1.00 85.25 95 GLY A N 1
ATOM 765 C CA . GLY A 1 95 ? 0.737 -2.451 -4.229 1.00 85.25 95 GLY A CA 1
ATOM 766 C C . GLY A 1 95 ? 2.173 -1.942 -4.374 1.00 85.25 95 GLY A C 1
ATOM 767 O O . GLY A 1 95 ? 2.656 -1.760 -5.489 1.00 85.25 95 GLY A O 1
ATOM 768 N N . ILE A 1 96 ? 2.909 -1.798 -3.268 1.00 86.00 96 ILE A N 1
ATOM 769 C CA . ILE A 1 96 ? 4.332 -1.416 -3.286 1.00 86.00 96 ILE A CA 1
ATOM 770 C C . ILE A 1 96 ? 5.156 -2.450 -4.054 1.00 86.00 96 ILE A C 1
ATOM 772 O O . ILE A 1 96 ? 5.966 -2.084 -4.903 1.00 86.00 96 ILE A O 1
ATOM 776 N N . PHE A 1 97 ? 4.931 -3.739 -3.791 1.00 88.75 97 PHE A N 1
ATOM 777 C CA . PHE A 1 97 ? 5.637 -4.817 -4.475 1.00 88.75 97 PHE A CA 1
ATOM 778 C C . PHE A 1 97 ? 5.392 -4.784 -5.990 1.00 88.75 97 PHE A C 1
ATOM 780 O O . PHE A 1 97 ? 6.335 -4.911 -6.771 1.00 88.75 97 PHE A O 1
ATOM 787 N N . SER A 1 98 ? 4.153 -4.515 -6.411 1.00 87.31 98 SER A N 1
ATOM 788 C CA . SER A 1 98 ? 3.814 -4.341 -7.824 1.00 87.31 98 SER A CA 1
ATOM 789 C C . SER A 1 98 ? 4.554 -3.163 -8.468 1.00 87.31 98 SER A C 1
ATOM 791 O O . SER A 1 98 ? 5.105 -3.299 -9.557 1.00 87.31 98 SER A O 1
ATOM 793 N N . LEU A 1 99 ? 4.663 -2.028 -7.775 1.00 84.56 99 LEU A N 1
ATOM 794 C CA . LEU A 1 99 ? 5.363 -0.843 -8.272 1.00 84.56 99 LEU A CA 1
ATOM 795 C C . LEU A 1 99 ? 6.873 -1.070 -8.394 1.00 84.56 99 LEU A C 1
ATOM 797 O O . LEU A 1 99 ? 7.483 -0.625 -9.368 1.00 84.56 99 LEU A O 1
ATOM 801 N N . ILE A 1 100 ? 7.468 -1.801 -7.446 1.00 88.56 100 ILE A N 1
ATOM 802 C CA . ILE A 1 100 ? 8.877 -2.208 -7.514 1.00 88.56 100 ILE A CA 1
ATOM 803 C C . ILE A 1 100 ? 9.101 -3.100 -8.737 1.00 88.56 100 ILE A C 1
ATOM 805 O O . ILE A 1 100 ? 9.983 -2.809 -9.542 1.00 88.56 100 ILE A O 1
ATOM 809 N N . LEU A 1 101 ? 8.271 -4.132 -8.930 1.00 86.56 101 LEU A N 1
ATOM 810 C CA . LEU A 1 101 ? 8.366 -5.021 -10.095 1.00 86.56 101 LEU A CA 1
ATOM 811 C C . LEU A 1 101 ? 8.196 -4.270 -11.421 1.00 86.56 101 LEU A C 1
ATOM 813 O O . LEU A 1 101 ? 8.945 -4.521 -12.364 1.00 86.56 101 LEU A O 1
ATOM 817 N N . CYS A 1 102 ? 7.258 -3.324 -11.486 1.00 86.06 102 CYS A N 1
ATOM 818 C CA . CYS A 1 102 ? 7.046 -2.471 -12.655 1.00 86.06 102 CYS A CA 1
ATOM 819 C C . CYS A 1 102 ? 8.274 -1.589 -12.942 1.00 86.06 102 CYS A C 1
ATOM 821 O O . CYS A 1 102 ? 8.734 -1.500 -14.079 1.00 86.06 102 CYS A O 1
ATOM 823 N N . THR A 1 103 ? 8.868 -0.999 -11.903 1.00 85.56 103 THR A N 1
ATOM 824 C CA . THR A 1 103 ? 10.080 -0.174 -12.030 1.00 85.56 103 THR A CA 1
ATOM 825 C C . THR A 1 103 ? 11.277 -1.009 -12.490 1.00 85.56 103 THR A C 1
ATOM 827 O O . THR A 1 103 ? 12.002 -0.602 -13.398 1.00 85.56 103 THR A O 1
ATOM 830 N N . CYS A 1 104 ? 11.458 -2.210 -11.929 1.00 87.25 104 CYS A N 1
ATOM 831 C CA . CYS A 1 104 ? 12.473 -3.162 -12.381 1.00 87.25 104 CYS A CA 1
ATOM 832 C C . CYS A 1 104 ? 12.256 -3.558 -13.845 1.00 87.25 104 CYS A C 1
ATOM 834 O O . CYS A 1 104 ? 13.211 -3.572 -14.618 1.00 87.25 104 CYS A O 1
ATOM 836 N N . SER A 1 105 ? 11.006 -3.817 -14.241 1.00 85.81 105 SER A N 1
ATOM 837 C CA . SER A 1 105 ? 10.652 -4.098 -15.631 1.00 85.81 105 SER A CA 1
ATOM 838 C C . SER A 1 105 ? 11.087 -2.966 -16.561 1.00 85.81 105 SER A C 1
ATOM 840 O O . SER A 1 105 ? 11.789 -3.232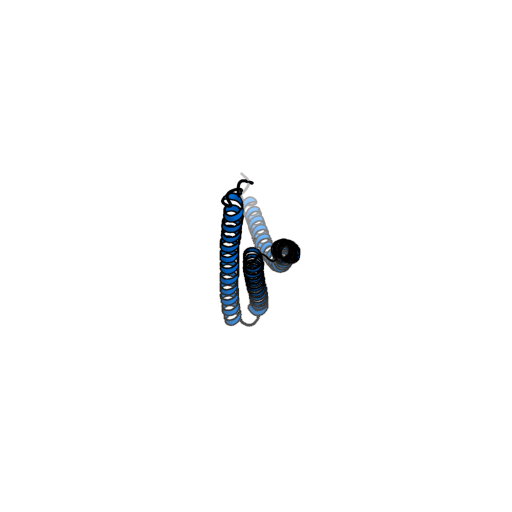 -17.533 1.00 85.81 105 SER A O 1
ATOM 842 N N . LEU A 1 106 ? 10.731 -1.712 -16.251 1.00 82.06 106 LEU A N 1
ATOM 843 C CA . LEU A 1 106 ? 11.129 -0.544 -17.049 1.00 82.06 106 LEU A CA 1
ATOM 844 C C . LEU A 1 106 ? 12.655 -0.434 -17.190 1.00 82.06 106 LEU A C 1
ATOM 846 O O . LEU A 1 106 ? 13.148 -0.178 -18.286 1.00 82.06 106 LEU A O 1
ATOM 850 N N . GLY A 1 107 ? 13.403 -0.688 -16.112 1.00 81.31 107 GLY A N 1
ATOM 851 C CA . GLY A 1 107 ? 14.869 -0.692 -16.139 1.00 81.31 107 GLY A CA 1
ATOM 852 C C . GLY A 1 107 ? 15.486 -1.837 -16.956 1.00 81.31 107 GLY A C 1
ATOM 853 O O . GLY A 1 107 ? 16.604 -1.702 -17.448 1.00 81.31 107 GLY A O 1
ATOM 854 N N . MET A 1 108 ? 14.771 -2.953 -17.131 1.00 81.31 108 MET A N 1
ATOM 855 C CA . MET A 1 108 ? 15.244 -4.127 -17.878 1.00 81.31 108 MET A CA 1
ATOM 856 C C . MET A 1 108 ? 14.930 -4.088 -19.378 1.00 81.31 108 MET A C 1
ATOM 858 O O . MET A 1 108 ? 15.575 -4.822 -20.131 1.00 81.31 108 MET A O 1
ATOM 862 N N . ILE A 1 109 ? 13.998 -3.237 -19.829 1.00 81.06 109 ILE A N 1
ATOM 863 C CA . ILE A 1 109 ? 13.627 -3.069 -21.249 1.00 81.06 109 ILE A CA 1
ATOM 864 C C . ILE A 1 109 ? 14.843 -2.970 -22.197 1.00 81.06 109 ILE A C 1
ATOM 866 O O . ILE A 1 109 ? 14.838 -3.693 -23.198 1.00 81.06 109 ILE A O 1
ATOM 870 N N . PRO A 1 110 ? 15.886 -2.152 -21.925 1.00 78.62 110 PRO A N 1
ATOM 871 C CA . PRO A 1 110 ? 17.020 -2.013 -22.844 1.00 78.62 110 PRO A CA 1
ATOM 872 C C . PRO A 1 110 ? 17.967 -3.225 -22.879 1.00 78.62 110 PRO A C 1
ATOM 874 O O . PRO A 1 110 ? 18.793 -3.308 -23.783 1.00 78.62 110 PRO A O 1
ATOM 877 N N . ILE A 1 111 ? 17.873 -4.159 -21.923 1.00 83.94 111 ILE A N 1
ATOM 878 C CA . ILE A 1 111 ? 18.803 -5.296 -21.790 1.00 83.94 111 ILE A CA 1
ATOM 879 C C . ILE A 1 111 ? 18.125 -6.612 -22.196 1.00 83.94 111 ILE A C 1
ATOM 881 O O . ILE A 1 111 ? 18.648 -7.355 -23.023 1.00 83.94 111 ILE A O 1
ATOM 885 N N . TYR A 1 112 ? 16.949 -6.903 -21.629 1.00 84.94 112 TYR A N 1
ATOM 886 C CA . TYR A 1 112 ? 16.237 -8.173 -21.798 1.00 84.94 112 TYR A CA 1
ATOM 887 C C . TYR A 1 112 ? 14.740 -7.939 -22.037 1.00 84.94 112 TYR A C 1
ATOM 889 O O . TYR A 1 112 ? 13.927 -8.019 -21.115 1.00 84.94 112 TYR A O 1
ATOM 897 N N . ASN A 1 113 ? 14.363 -7.700 -23.297 1.00 82.94 113 ASN A N 1
ATOM 898 C CA . ASN A 1 113 ? 12.997 -7.319 -23.676 1.00 82.94 113 ASN A CA 1
ATOM 899 C C . ASN A 1 113 ? 11.931 -8.344 -23.231 1.00 82.94 113 ASN A C 1
ATOM 901 O O . ASN A 1 113 ? 10.954 -7.976 -22.588 1.00 82.94 113 ASN A O 1
ATOM 905 N N . LEU A 1 114 ? 12.147 -9.642 -23.486 1.00 85.12 114 LEU A N 1
ATOM 906 C CA . LEU A 1 114 ? 11.183 -10.692 -23.122 1.00 85.12 114 LEU A CA 1
ATOM 907 C C . LEU A 1 114 ? 10.974 -10.802 -21.601 1.00 85.12 114 LEU A C 1
ATOM 909 O O . LEU A 1 114 ? 9.848 -10.962 -21.136 1.00 85.12 114 LEU A O 1
ATOM 913 N N . VAL A 1 115 ? 12.054 -10.692 -20.823 1.00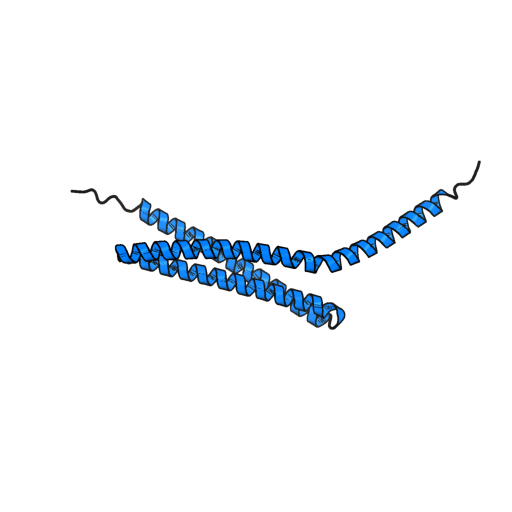 85.62 115 VAL A N 1
ATOM 914 C CA . VAL A 1 115 ? 11.993 -10.763 -19.355 1.00 85.62 115 VAL A CA 1
ATOM 915 C C . VAL A 1 115 ? 11.278 -9.537 -18.793 1.00 85.62 115 VAL A C 1
ATOM 917 O O . VAL A 1 115 ? 10.447 -9.682 -17.899 1.00 85.62 115 VAL A O 1
ATOM 920 N N . ALA A 1 116 ? 11.525 -8.351 -19.358 1.00 85.56 116 ALA A N 1
ATOM 921 C CA . ALA A 1 116 ? 10.821 -7.131 -18.977 1.00 85.56 116 ALA A CA 1
ATOM 922 C C . ALA A 1 116 ? 9.300 -7.281 -19.156 1.00 85.56 116 ALA A C 1
ATOM 924 O O . ALA A 1 116 ? 8.555 -7.048 -18.212 1.00 85.56 116 ALA A O 1
ATOM 925 N N . TRP A 1 117 ? 8.822 -7.785 -20.299 1.00 85.19 117 TRP A N 1
ATOM 926 C CA . TRP A 1 117 ? 7.384 -8.009 -20.515 1.00 85.19 117 TRP A CA 1
ATOM 927 C C . TRP A 1 117 ? 6.744 -8.959 -19.495 1.00 85.19 117 TRP A C 1
ATOM 929 O O . TRP A 1 117 ? 5.625 -8.710 -19.042 1.00 85.19 117 TRP A O 1
ATOM 939 N N . ILE A 1 118 ? 7.451 -10.019 -19.092 1.00 90.75 118 ILE A N 1
ATOM 940 C CA . ILE A 1 118 ? 6.971 -10.947 -18.057 1.00 90.75 118 ILE A CA 1
ATOM 941 C C . ILE A 1 118 ? 6.855 -10.227 -16.708 1.00 90.75 118 ILE A C 1
ATOM 943 O O . ILE A 1 118 ? 5.813 -10.305 -16.056 1.00 90.75 118 ILE A O 1
ATOM 947 N N . PHE A 1 119 ? 7.890 -9.489 -16.298 1.00 87.62 119 PHE A N 1
ATOM 948 C CA . PHE A 1 119 ? 7.871 -8.720 -15.050 1.00 87.62 119 PHE A CA 1
ATOM 949 C C . PHE A 1 119 ? 6.790 -7.636 -15.061 1.00 87.62 119 PHE A C 1
ATOM 951 O O . PHE A 1 119 ? 6.092 -7.461 -14.061 1.00 87.62 119 PHE A O 1
ATOM 958 N N . PHE A 1 120 ? 6.590 -6.965 -16.196 1.00 85.06 120 PHE A N 1
ATOM 959 C CA . PHE A 1 120 ? 5.517 -5.995 -16.384 1.00 85.06 120 PHE A CA 1
ATOM 960 C C . PHE A 1 120 ? 4.138 -6.636 -16.190 1.00 85.06 120 PHE A C 1
ATOM 962 O O . PHE A 1 120 ? 3.334 -6.138 -15.401 1.00 85.06 120 PHE A O 1
ATOM 969 N N . ALA A 1 121 ? 3.877 -7.779 -16.828 1.00 90.31 121 ALA A N 1
ATOM 970 C CA . ALA A 1 121 ? 2.609 -8.491 -16.690 1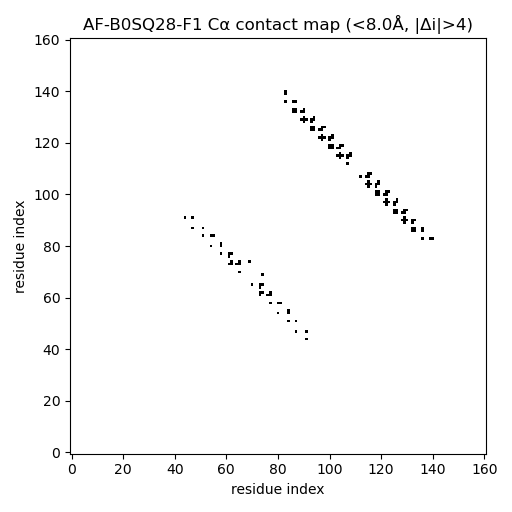.00 90.31 121 ALA A CA 1
ATOM 971 C C . ALA A 1 121 ? 2.355 -8.958 -15.245 1.00 90.31 121 ALA A C 1
ATOM 973 O O . ALA A 1 121 ? 1.256 -8.768 -14.718 1.00 90.31 121 ALA A O 1
ATOM 974 N N . ILE A 1 122 ? 3.378 -9.503 -14.573 1.00 92.75 122 ILE A N 1
ATOM 975 C CA . ILE A 1 122 ? 3.295 -9.906 -13.159 1.00 92.75 122 ILE A CA 1
ATOM 976 C C . ILE A 1 122 ? 3.008 -8.692 -12.271 1.00 92.75 122 ILE A C 1
ATOM 978 O O . ILE A 1 122 ? 2.169 -8.770 -11.373 1.00 92.75 122 ILE A O 1
ATOM 982 N N . SER A 1 123 ? 3.667 -7.562 -12.533 1.00 88.25 123 SER A N 1
ATOM 983 C CA . SER A 1 123 ? 3.445 -6.326 -11.782 1.00 88.25 123 SER A CA 1
ATOM 984 C C . SER A 1 123 ? 1.998 -5.846 -11.903 1.00 88.25 123 SER A C 1
ATOM 986 O O . SER A 1 123 ? 1.354 -5.557 -10.897 1.00 88.25 123 SER A O 1
ATOM 988 N N . LEU A 1 124 ? 1.435 -5.869 -13.112 1.00 86.94 124 LEU A N 1
ATOM 989 C CA . LEU A 1 124 ? 0.068 -5.434 -13.370 1.00 86.94 124 LEU A CA 1
ATOM 990 C C . LEU A 1 124 ? -0.956 -6.370 -12.718 1.00 86.94 124 LEU A C 1
ATOM 992 O O . LEU A 1 124 ? -1.913 -5.905 -12.100 1.00 86.94 124 LEU A O 1
ATOM 996 N N . PHE A 1 125 ? -0.717 -7.683 -12.768 1.00 92.56 125 PHE A N 1
ATOM 997 C CA . PHE A 1 125 ? -1.536 -8.660 -12.052 1.00 92.56 125 PHE A CA 1
ATOM 998 C C . PHE A 1 125 ? -1.509 -8.424 -10.534 1.00 92.56 125 PHE A C 1
ATOM 1000 O O . PHE A 1 125 ? -2.555 -8.385 -9.888 1.00 92.56 125 PHE A O 1
ATOM 1007 N N . CYS A 1 126 ? -0.324 -8.206 -9.962 1.00 86.81 126 CYS A N 1
ATOM 1008 C CA . CYS A 1 126 ? -0.164 -7.951 -8.531 1.00 86.81 126 CYS A CA 1
ATOM 1009 C C . CYS A 1 126 ? -0.846 -6.637 -8.101 1.00 86.81 126 CYS A C 1
ATOM 1011 O O . CYS A 1 126 ? -1.486 -6.583 -7.050 1.00 86.81 126 CYS A O 1
ATOM 1013 N N . MET A 1 127 ? -0.794 -5.609 -8.955 1.00 85.75 127 MET A N 1
ATOM 1014 C CA . MET A 1 127 ? -1.511 -4.348 -8.758 1.00 85.75 127 MET A CA 1
ATOM 1015 C C . MET A 1 127 ? -3.032 -4.562 -8.734 1.00 85.75 127 MET A C 1
ATOM 1017 O O . MET A 1 127 ? -3.707 -4.074 -7.832 1.00 85.75 127 MET A O 1
ATOM 1021 N N . VAL A 1 128 ? -3.587 -5.345 -9.665 1.00 87.56 128 VAL A N 1
ATOM 1022 C CA . VAL A 1 128 ? -5.025 -5.673 -9.670 1.00 87.56 128 VAL A CA 1
ATOM 1023 C C . VAL A 1 128 ? -5.432 -6.396 -8.385 1.00 87.56 128 VAL A C 1
ATOM 1025 O O . VAL A 1 128 ? -6.441 -6.040 -7.777 1.00 87.56 128 VAL A O 1
ATOM 1028 N N . VAL A 1 129 ? -4.635 -7.366 -7.928 1.00 89.25 129 VAL A N 1
ATOM 1029 C CA . VAL A 1 129 ? -4.891 -8.071 -6.660 1.00 89.25 129 VAL A CA 1
ATOM 1030 C C . VAL A 1 129 ? -4.883 -7.102 -5.474 1.00 89.25 129 VAL A C 1
ATOM 1032 O O . VAL A 1 129 ? -5.786 -7.159 -4.641 1.00 89.25 129 VAL A O 1
ATOM 1035 N N . SER A 1 130 ? -3.919 -6.179 -5.416 1.00 85.81 130 SER A N 1
ATOM 1036 C CA . SER A 1 130 ? -3.867 -5.124 -4.393 1.00 85.81 130 SER A CA 1
ATOM 1037 C C . SER A 1 130 ? -5.155 -4.288 -4.377 1.00 85.81 130 SER A C 1
ATOM 1039 O O . SER A 1 130 ? -5.777 -4.128 -3.327 1.00 85.81 130 SER A O 1
ATOM 1041 N N . LEU A 1 131 ? -5.629 -3.842 -5.543 1.00 82.94 131 LEU A N 1
ATOM 1042 C CA . LEU A 1 131 ? -6.864 -3.062 -5.657 1.00 82.94 131 LEU A CA 1
ATOM 1043 C C . LEU A 1 131 ? -8.107 -3.853 -5.224 1.00 82.94 131 LEU A C 1
ATOM 1045 O O . LEU A 1 131 ? -8.976 -3.304 -4.548 1.00 82.94 131 LEU A O 1
ATOM 1049 N N . ILE A 1 132 ? -8.196 -5.141 -5.569 1.00 87.81 132 ILE A N 1
ATOM 1050 C CA . ILE A 1 132 ? -9.309 -6.003 -5.141 1.00 87.81 132 ILE A CA 1
ATOM 1051 C C . ILE A 1 132 ? -9.326 -6.146 -3.614 1.00 87.81 132 ILE A C 1
ATOM 1053 O O . ILE A 1 132 ? -10.388 -6.033 -3.003 1.00 87.81 132 ILE A O 1
ATOM 1057 N N . LEU A 1 133 ? -8.164 -6.340 -2.982 1.00 84.44 133 LEU A N 1
ATOM 1058 C CA . LEU A 1 133 ? -8.061 -6.394 -1.520 1.00 84.44 133 LEU A CA 1
ATOM 1059 C C . LEU A 1 133 ? -8.504 -5.074 -0.873 1.00 84.44 133 LEU A C 1
ATOM 1061 O O . LEU A 1 133 ? -9.249 -5.103 0.109 1.00 84.44 133 LEU A O 1
ATOM 1065 N N . ALA A 1 134 ? -8.115 -3.930 -1.447 1.00 80.69 134 ALA A N 1
ATOM 1066 C CA . ALA A 1 134 ? -8.577 -2.618 -0.996 1.00 80.69 134 ALA A CA 1
ATOM 1067 C C . ALA A 1 134 ? -10.104 -2.469 -1.108 1.00 80.69 134 ALA A C 1
ATOM 1069 O O . ALA A 1 134 ? -10.741 -1.978 -0.177 1.00 80.69 134 ALA A O 1
ATOM 1070 N N . LEU A 1 135 ? -10.706 -2.919 -2.215 1.00 80.31 135 LEU A N 1
ATOM 1071 C CA . LEU A 1 135 ? -12.160 -2.885 -2.408 1.00 80.31 135 LEU A CA 1
ATOM 1072 C C . LEU A 1 135 ? -12.894 -3.754 -1.382 1.00 80.31 135 LEU A C 1
ATOM 1074 O O . LEU A 1 135 ? -13.843 -3.288 -0.750 1.00 80.31 135 LEU A O 1
ATOM 1078 N N . ILE A 1 136 ? -12.443 -4.995 -1.178 1.00 86.19 136 ILE A N 1
ATOM 1079 C CA . ILE A 1 136 ? -13.024 -5.909 -0.180 1.00 86.19 136 ILE A CA 1
ATOM 1080 C C . ILE A 1 136 ? -12.973 -5.276 1.212 1.00 86.19 136 ILE A C 1
ATOM 1082 O O . ILE A 1 136 ? -13.958 -5.312 1.952 1.00 86.19 136 ILE A O 1
ATOM 1086 N N . GLU A 1 137 ? -11.848 -4.660 1.565 1.00 84.56 137 GLU A N 1
ATOM 1087 C CA . GLU A 1 137 ? -11.692 -4.013 2.860 1.00 84.56 137 GLU A CA 1
ATOM 1088 C C . GLU A 1 137 ? -12.611 -2.787 3.010 1.00 84.56 137 GLU A C 1
ATOM 1090 O O . GLU A 1 137 ? -13.198 -2.622 4.079 1.00 84.56 137 GLU A O 1
ATOM 1095 N N . ILE A 1 138 ? -12.833 -1.983 1.959 1.00 80.06 138 ILE A N 1
ATOM 1096 C CA . ILE A 1 138 ? -13.830 -0.892 1.966 1.00 80.06 138 ILE A CA 1
ATOM 1097 C C . ILE A 1 138 ? -15.233 -1.433 2.255 1.00 80.06 138 ILE A C 1
ATOM 1099 O O . ILE A 1 138 ? -15.924 -0.909 3.130 1.00 80.06 138 ILE A O 1
ATOM 1103 N N . HIS A 1 139 ? -15.652 -2.495 1.569 1.00 81.62 139 HIS A N 1
ATOM 1104 C CA . HIS A 1 139 ? -16.981 -3.071 1.776 1.00 81.62 139 HIS A CA 1
ATOM 1105 C C . HIS A 1 139 ? -17.151 -3.643 3.185 1.00 81.62 139 HIS A C 1
ATOM 1107 O O . HIS A 1 139 ? -18.146 -3.354 3.854 1.00 81.62 139 HIS A O 1
ATOM 1113 N N . LEU A 1 140 ? -16.159 -4.392 3.673 1.00 81.38 140 LEU A N 1
ATOM 1114 C CA . LEU A 1 140 ? -16.168 -4.918 5.038 1.00 81.38 140 LEU A CA 1
ATOM 1115 C C . LEU A 1 140 ? -16.174 -3.785 6.073 1.00 81.38 140 LEU A C 1
ATOM 1117 O O . LEU A 1 140 ? -16.827 -3.882 7.111 1.00 81.38 140 LEU A O 1
ATOM 1121 N N . SER A 1 141 ? -15.475 -2.693 5.765 1.00 79.12 141 SER A N 1
ATOM 1122 C CA . SER A 1 141 ? -15.383 -1.499 6.592 1.00 79.12 141 SER A CA 1
ATOM 1123 C C . SER A 1 141 ? -16.723 -0.801 6.779 1.00 79.12 141 SER A C 1
ATOM 1125 O O . SER A 1 141 ? -17.074 -0.455 7.907 1.00 79.12 141 SER A O 1
ATOM 1127 N N . VAL A 1 142 ? -17.474 -0.629 5.693 1.00 77.25 142 VAL A N 1
ATOM 1128 C CA . VAL A 1 142 ? -18.815 -0.034 5.725 1.00 77.25 142 VAL A CA 1
ATOM 1129 C C . VAL A 1 142 ? -19.802 -0.961 6.431 1.00 77.25 142 VAL A C 1
ATOM 1131 O O . VAL A 1 142 ? -20.542 -0.513 7.300 1.00 77.25 142 VAL A O 1
ATOM 1134 N N . ASN A 1 143 ? -19.774 -2.260 6.121 1.00 80.50 143 ASN A N 1
ATOM 1135 C CA . ASN A 1 143 ? -20.699 -3.222 6.717 1.00 80.50 143 ASN A CA 1
ATOM 1136 C C . ASN A 1 143 ? -20.508 -3.361 8.237 1.00 80.50 143 ASN A C 1
ATOM 1138 O O . ASN A 1 143 ? -21.481 -3.408 8.981 1.00 80.50 143 ASN A O 1
ATOM 1142 N N . ALA A 1 144 ? -19.259 -3.385 8.717 1.00 75.81 144 ALA A N 1
ATOM 1143 C CA . ALA A 1 144 ? -18.974 -3.421 10.151 1.00 75.81 144 ALA A CA 1
ATOM 1144 C C . ALA A 1 144 ? -19.526 -2.183 10.880 1.00 75.81 144 ALA A C 1
ATOM 1146 O O . ALA A 1 144 ? -20.086 -2.320 11.964 1.00 75.81 144 ALA A O 1
ATOM 1147 N N . LEU A 1 145 ? -19.403 -1.002 10.265 1.00 74.00 145 LEU A N 1
ATOM 1148 C CA . LEU A 1 145 ? -19.900 0.252 10.829 1.00 74.00 145 LEU A CA 1
ATOM 1149 C C . LEU A 1 145 ? -21.437 0.312 10.853 1.00 74.00 145 LEU A C 1
ATOM 1151 O O . LEU A 1 145 ? -22.012 0.791 11.827 1.00 74.00 145 LEU A O 1
ATOM 1155 N N . ASP A 1 146 ? -22.103 -0.187 9.807 1.00 78.81 146 ASP A N 1
ATOM 1156 C CA . ASP A 1 146 ? -23.570 -0.235 9.736 1.00 78.81 146 ASP A CA 1
ATOM 1157 C C . ASP A 1 146 ? -24.158 -1.173 10.804 1.00 78.81 146 ASP A C 1
ATOM 1159 O O . ASP A 1 146 ? -25.114 -0.816 11.490 1.00 78.81 146 ASP A O 1
ATOM 1163 N N . ILE A 1 147 ? -23.538 -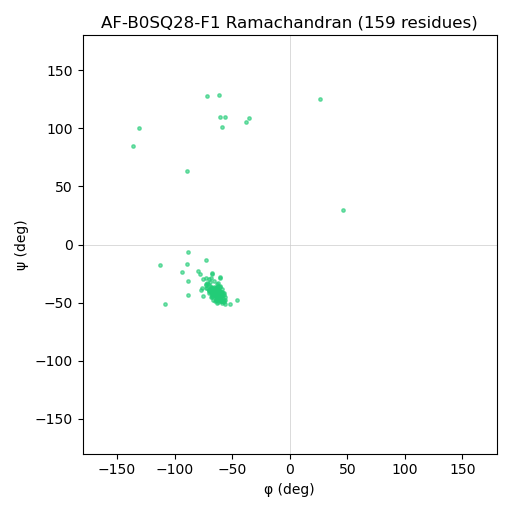2.341 11.012 1.00 75.69 147 ILE A N 1
ATOM 1164 C CA . ILE A 1 147 ? -23.938 -3.293 12.062 1.00 75.69 147 ILE A CA 1
ATOM 1165 C C . ILE A 1 147 ? -23.746 -2.686 13.457 1.00 75.69 147 ILE A C 1
ATOM 1167 O O . ILE A 1 147 ? -24.637 -2.786 14.299 1.00 75.69 147 ILE A O 1
ATOM 1171 N N . GLU A 1 148 ? -22.605 -2.041 13.707 1.00 69.50 148 GLU A N 1
ATOM 1172 C CA . GLU A 1 148 ? -22.319 -1.383 14.986 1.00 69.50 148 GLU A CA 1
ATOM 1173 C C . GLU A 1 148 ? -23.326 -0.263 15.274 1.00 69.50 148 GLU A C 1
ATOM 1175 O O . GLU A 1 148 ? -23.949 -0.243 16.337 1.00 69.50 148 GLU A O 1
ATOM 1180 N N . THR A 1 149 ? -23.576 0.600 14.289 1.00 71.69 149 THR A N 1
ATOM 1181 C CA . THR A 1 149 ? -24.535 1.707 14.404 1.00 71.69 149 THR A CA 1
ATOM 1182 C C . THR A 1 149 ? -25.951 1.197 14.676 1.00 71.69 149 THR A C 1
ATOM 1184 O O . THR A 1 149 ? -26.626 1.706 15.572 1.00 71.69 149 THR A O 1
ATOM 1187 N N . LYS A 1 150 ? -26.399 0.156 13.961 1.00 74.44 150 LYS A N 1
ATOM 1188 C CA . LYS A 1 150 ? -27.707 -0.474 14.199 1.00 74.44 150 LYS A CA 1
ATOM 1189 C C . LYS A 1 150 ? -27.803 -1.098 15.585 1.00 74.44 150 LYS A C 1
ATOM 1191 O O . LYS A 1 150 ? -28.810 -0.895 16.247 1.00 74.44 150 LYS A O 1
ATOM 1196 N N . SER A 1 151 ? -26.755 -1.772 16.065 1.00 69.50 151 SER A N 1
ATOM 1197 C CA . SER A 1 151 ? -26.760 -2.381 17.403 1.00 69.50 151 SER A CA 1
ATOM 1198 C C . SER A 1 151 ? -26.920 -1.360 18.536 1.00 69.50 151 SER A C 1
ATOM 1200 O O . SER A 1 151 ? -27.567 -1.654 19.538 1.00 69.50 151 SER A O 1
ATOM 1202 N N . ILE A 1 152 ? -26.385 -0.147 18.361 1.00 69.50 152 ILE A N 1
ATOM 1203 C CA . ILE A 1 152 ? -26.545 0.951 19.322 1.00 69.50 152 ILE A CA 1
ATOM 1204 C C . ILE A 1 152 ? -27.960 1.544 19.222 1.00 69.50 152 ILE A C 1
ATOM 1206 O O . ILE A 1 152 ? -28.605 1.756 20.247 1.00 69.50 152 ILE A O 1
ATOM 1210 N N . LEU A 1 153 ? -28.463 1.778 18.004 1.00 68.56 153 LEU A N 1
ATOM 1211 C CA . LEU A 1 153 ? -29.779 2.392 17.769 1.00 68.56 153 LEU A CA 1
ATOM 1212 C C . LEU A 1 153 ? -30.9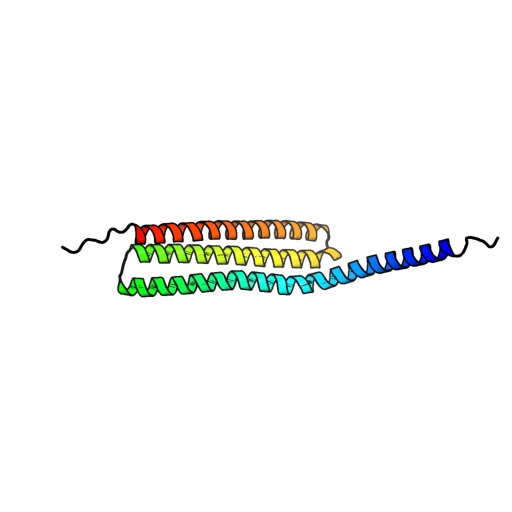68 1.473 18.098 1.00 68.56 153 LEU A C 1
ATOM 1214 O O . LEU A 1 153 ? -32.008 1.968 18.521 1.00 68.56 153 LEU A O 1
ATOM 1218 N N . GLU A 1 154 ? -30.834 0.160 17.896 1.00 64.06 154 GLU A N 1
ATOM 1219 C CA . GLU A 1 154 ? -31.873 -0.834 18.203 1.00 64.06 154 GLU A CA 1
ATOM 1220 C C . GLU A 1 154 ? -31.810 -1.360 19.636 1.00 64.06 154 GLU A C 1
ATOM 1222 O O . GLU A 1 154 ? -32.726 -2.080 20.030 1.00 64.06 154 GLU A O 1
ATOM 1227 N N . SER A 1 155 ? -30.788 -1.011 20.433 1.00 52.38 155 SER A N 1
ATOM 1228 C CA . SER A 1 155 ? -30.845 -1.277 21.871 1.00 52.38 155 SER A CA 1
ATOM 1229 C C . SER A 1 155 ? -32.047 -0.507 22.434 1.00 52.38 155 SER A C 1
ATOM 1231 O O . SER A 1 155 ? -32.036 0.728 22.437 1.00 52.38 155 SER A O 1
ATOM 1233 N N . PRO A 1 156 ? -33.139 -1.186 22.846 1.00 50.28 156 PRO A N 1
ATOM 1234 C CA . PRO A 1 156 ? -34.234 -0.490 23.483 1.00 50.28 156 PRO A CA 1
ATOM 1235 C C . PRO A 1 156 ? -33.614 0.115 24.728 1.00 50.28 156 PRO A C 1
ATOM 1237 O O . PRO A 1 156 ? -32.957 -0.590 25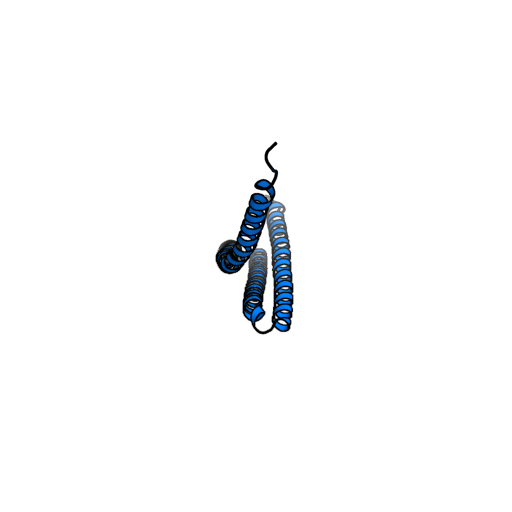.494 1.00 50.28 156 PRO A O 1
ATOM 1240 N N . THR A 1 157 ? -33.812 1.414 24.927 1.00 49.91 157 THR A N 1
ATOM 1241 C CA . THR A 1 157 ? -33.810 1.990 26.264 1.00 49.91 157 THR A CA 1
ATOM 1242 C C . THR A 1 157 ? -34.491 0.983 27.184 1.00 49.91 157 THR A C 1
ATOM 1244 O O . THR A 1 157 ? -35.710 0.822 27.098 1.00 49.91 157 THR A O 1
ATOM 1247 N N . GLU A 1 158 ? -33.720 0.268 28.009 1.00 46.94 158 GLU A N 1
ATOM 1248 C CA . GLU A 1 158 ? -34.271 -0.372 29.189 1.00 46.94 158 GLU A CA 1
ATOM 1249 C C . GLU A 1 158 ? -34.860 0.781 29.983 1.00 46.94 158 GLU A C 1
ATOM 1251 O O . GLU A 1 158 ? -34.171 1.627 30.561 1.00 46.94 158 GLU A O 1
ATOM 1256 N N . ILE A 1 159 ? -36.177 0.884 29.847 1.00 49.25 159 ILE A N 1
ATOM 1257 C CA . ILE A 1 159 ? -37.022 1.788 30.582 1.00 49.25 159 ILE A CA 1
ATOM 1258 C C . ILE A 1 159 ? -36.753 1.464 32.042 1.00 49.25 159 ILE A C 1
ATOM 1260 O O . ILE A 1 159 ? -37.101 0.402 32.545 1.00 49.25 159 ILE A O 1
ATOM 1264 N N . LYS A 1 160 ? -36.088 2.413 32.690 1.00 45.09 160 LYS A N 1
ATOM 1265 C CA . LYS A 1 160 ? -36.076 2.622 34.127 1.00 45.09 160 LYS A CA 1
ATOM 1266 C C . LYS A 1 160 ? -37.460 2.296 34.715 1.00 45.09 160 LYS A C 1
ATOM 1268 O O . LYS A 1 160 ? -38.388 3.081 34.522 1.00 45.09 160 LYS A O 1
ATOM 1273 N N . SER A 1 161 ? -37.576 1.197 35.458 1.00 40.41 161 SER A N 1
ATOM 1274 C CA . SER A 1 161 ? -38.576 1.024 36.522 1.00 40.41 161 SER A CA 1
ATOM 1275 C C . SER A 1 161 ? -38.106 -0.004 37.538 1.00 40.41 161 SER A C 1
ATOM 1277 O O . SER A 1 161 ? -38.021 -1.191 37.149 1.00 40.41 161 SER A O 1
#

Radius of gyration: 28.24 Å; Cα contacts (8 Å, |Δi|>4): 78; chains: 1; bounding box: 57×47×100 Å